Protein AF-A0A1I4E6Z7-F1 (afdb_monomer)

Organism: NCBI:txid324952

Radius of gyration: 32.28 Å; Cα contacts (8 Å, |Δi|>4): 96; chains: 1; bounding box: 61×80×79 Å

Sequence (116 aa):
MDGRADSGEWPPPRPEGPILKRSRGGSASGDDRSVSSSWSLWLWPLPPPEPFEFAVEWPLYDVPLTFTEVDGAAIAAAADRAQPYWRQTKSSVGVRPIRAQVTSPGGGTASERQGR

Mean predicted aligned error: 15.13 Å

Secondary structure (DSSP, 8-state):
---------SSPPPPSS-EEEEEEEEEEEE-SS-EEEEEEEEEESPPPSS-EEEEEEEGGGTEEEEEEEE-HHHHHHHHHT---SS------------------------------

Structure (mmCIF, N/CA/C/O backbone):
data_AF-A0A1I4E6Z7-F1
#
_entry.id   AF-A0A1I4E6Z7-F1
#
loop_
_atom_site.group_PDB
_atom_site.id
_atom_site.type_symbol
_atom_site.label_atom_id
_atom_site.label_alt_id
_atom_site.label_comp_id
_atom_site.label_asym_id
_atom_site.label_entity_id
_atom_site.label_seq_id
_atom_site.pdbx_PDB_ins_code
_atom_site.Cartn_x
_atom_site.Cartn_y
_atom_site.Cartn_z
_atom_site.occupancy
_atom_site.B_iso_or_equiv
_atom_site.auth_seq_id
_atom_site.auth_comp_id
_atom_site.auth_asym_id
_atom_site.auth_atom_id
_atom_site.pdbx_PDB_model_num
ATOM 1 N N . MET A 1 1 ? 4.653 25.725 -7.986 1.00 38.25 1 MET A N 1
ATOM 2 C CA . MET A 1 1 ? 5.359 25.325 -6.746 1.00 38.25 1 MET A CA 1
ATOM 3 C C . MET A 1 1 ? 4.593 26.013 -5.645 1.00 38.25 1 MET A C 1
ATOM 5 O O . MET A 1 1 ? 4.865 27.172 -5.356 1.00 38.25 1 MET A O 1
ATOM 9 N N . ASP A 1 2 ? 3.560 25.356 -5.131 1.00 42.50 2 ASP A N 1
ATOM 10 C CA . ASP A 1 2 ? 2.540 26.067 -4.367 1.00 42.50 2 ASP A CA 1
ATOM 11 C C . ASP A 1 2 ? 2.868 25.926 -2.886 1.00 42.50 2 ASP A C 1
ATOM 13 O O . ASP A 1 2 ? 2.686 24.876 -2.268 1.00 42.50 2 ASP A O 1
ATOM 17 N N . GLY A 1 3 ? 3.455 26.999 -2.355 1.00 44.75 3 GLY A N 1
ATOM 18 C CA . GLY A 1 3 ? 3.797 27.172 -0.952 1.00 44.75 3 GLY A CA 1
ATOM 19 C C . GLY A 1 3 ? 2.546 27.256 -0.090 1.00 44.75 3 GLY A C 1
ATOM 20 O O . GLY A 1 3 ? 2.095 28.345 0.262 1.00 44.75 3 GLY A O 1
ATOM 21 N N . ARG A 1 4 ? 1.988 26.102 0.281 1.00 56.09 4 ARG A N 1
ATOM 22 C CA . ARG A 1 4 ? 1.009 26.039 1.364 1.00 56.09 4 ARG A CA 1
ATOM 23 C C . ARG A 1 4 ? 1.771 26.297 2.662 1.00 56.09 4 ARG A C 1
ATOM 25 O O . ARG A 1 4 ? 2.560 25.460 3.091 1.00 56.09 4 ARG A O 1
ATOM 32 N N . ALA A 1 5 ? 1.582 27.490 3.219 1.00 49.62 5 ALA A N 1
ATOM 33 C CA . ALA A 1 5 ? 2.087 27.851 4.532 1.00 49.62 5 ALA A CA 1
ATOM 34 C C . ALA A 1 5 ? 1.694 26.754 5.530 1.00 49.62 5 ALA A C 1
ATOM 36 O O . ALA A 1 5 ? 0.510 26.426 5.658 1.00 49.62 5 ALA A O 1
ATOM 37 N N . ASP A 1 6 ? 2.693 26.175 6.198 1.00 56.69 6 ASP A N 1
ATOM 38 C CA . ASP A 1 6 ? 2.478 25.400 7.413 1.00 56.69 6 ASP A CA 1
ATOM 39 C C . ASP A 1 6 ? 1.670 26.294 8.355 1.00 56.69 6 ASP A C 1
ATOM 41 O O . ASP A 1 6 ? 2.138 27.341 8.798 1.00 56.69 6 ASP A O 1
ATOM 45 N N . SER A 1 7 ? 0.403 25.942 8.560 1.00 59.22 7 SER A N 1
ATOM 46 C CA . SER A 1 7 ? -0.543 26.770 9.304 1.00 59.22 7 SER A CA 1
ATOM 47 C C . SER A 1 7 ? -0.212 26.789 10.803 1.00 59.22 7 SER A C 1
ATOM 49 O O . SER A 1 7 ? -0.925 27.431 11.569 1.00 59.22 7 SER A O 1
ATOM 51 N N . GLY A 1 8 ? 0.822 26.052 11.242 1.00 64.19 8 GLY A N 1
ATOM 52 C CA . GLY A 1 8 ? 1.147 25.819 12.650 1.00 64.19 8 GLY A CA 1
ATOM 53 C C . GLY A 1 8 ? 0.077 25.004 13.384 1.00 64.19 8 GLY A C 1
ATOM 54 O O . GLY A 1 8 ? 0.224 24.703 14.568 1.00 64.19 8 GLY A O 1
ATOM 55 N N . GLU A 1 9 ? -1.007 24.648 12.693 1.00 65.44 9 GLU A N 1
ATOM 56 C CA . GLU A 1 9 ? -2.131 23.912 13.235 1.00 65.44 9 GLU A CA 1
ATOM 57 C C . GLU A 1 9 ? -1.793 22.426 13.245 1.00 65.44 9 GLU A C 1
ATOM 59 O O . GLU A 1 9 ? -1.601 21.783 12.210 1.00 65.44 9 GLU A O 1
ATOM 64 N N . TRP A 1 10 ? -1.669 21.898 14.460 1.00 63.50 10 TRP A N 1
ATOM 65 C CA . TRP A 1 10 ? -1.436 20.490 14.710 1.00 63.50 10 TRP A CA 1
ATOM 66 C C . TRP A 1 10 ? -2.732 19.844 15.220 1.00 63.50 10 TRP A C 1
ATOM 68 O O . TRP A 1 10 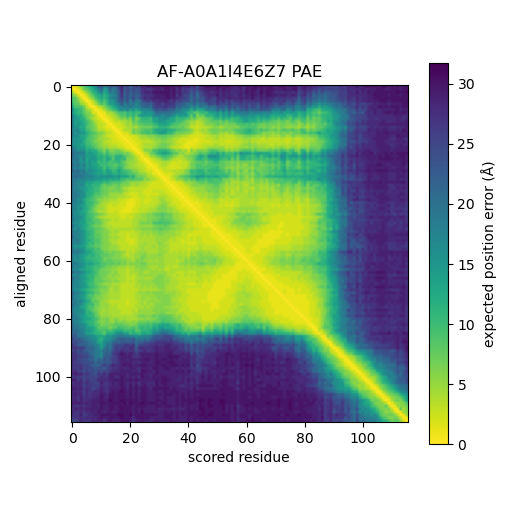? -3.260 20.279 16.247 1.00 63.50 10 TRP A O 1
ATOM 78 N N . PRO A 1 11 ? -3.237 18.779 14.572 1.00 71.81 11 PRO A N 1
ATOM 79 C CA . PRO A 1 11 ? -2.630 18.058 13.452 1.00 71.81 11 PRO A CA 1
ATOM 80 C C . PRO A 1 11 ? -2.802 18.776 12.100 1.00 71.81 11 PRO A C 1
ATOM 82 O O . PRO A 1 11 ? -3.775 19.510 11.926 1.00 71.81 11 PRO A O 1
ATOM 85 N N . PRO A 1 12 ? -1.912 18.512 11.123 1.00 72.56 12 PRO A N 1
ATOM 86 C CA . PRO A 1 12 ? -2.033 19.071 9.783 1.00 72.56 12 PRO A CA 1
ATOM 87 C C . PRO A 1 12 ? -3.379 18.690 9.147 1.00 72.56 12 PRO A C 1
ATOM 89 O O . PRO A 1 12 ? -3.913 17.606 9.429 1.00 72.56 12 PRO A O 1
ATOM 92 N N . PRO A 1 13 ? -3.923 19.538 8.255 1.00 79.25 13 PRO A N 1
ATOM 93 C CA . PRO A 1 13 ? -5.150 19.223 7.542 1.00 79.25 13 PRO A CA 1
ATOM 94 C C . PRO A 1 13 ? -4.980 17.928 6.745 1.00 79.25 13 PRO A C 1
ATOM 96 O O . PRO A 1 13 ? -3.931 17.663 6.150 1.00 79.25 13 PRO A O 1
ATOM 99 N N . ARG A 1 14 ? -6.032 17.105 6.741 1.00 83.94 14 ARG A N 1
ATOM 100 C CA . ARG A 1 14 ? -6.029 15.849 5.990 1.00 83.94 14 ARG A CA 1
ATOM 101 C C . ARG A 1 14 ? -5.966 16.154 4.492 1.00 83.94 14 ARG A C 1
ATOM 103 O O . ARG A 1 14 ? -6.641 17.089 4.061 1.00 83.94 14 ARG A O 1
ATOM 110 N N . PRO A 1 15 ? -5.197 15.392 3.698 1.00 86.12 15 PRO A N 1
ATOM 111 C CA . PRO A 1 15 ? -5.144 15.629 2.267 1.00 86.12 15 PRO A CA 1
ATOM 112 C C . PRO A 1 15 ? -6.502 15.440 1.589 1.00 86.12 15 PRO A C 1
ATOM 114 O O . PRO A 1 15 ? -7.318 14.614 2.008 1.00 86.12 15 PRO A O 1
ATOM 117 N N . GLU A 1 16 ? -6.708 16.192 0.513 1.00 85.38 16 GLU A N 1
ATOM 118 C CA . GLU A 1 16 ? -7.883 16.083 -0.344 1.00 85.38 16 GLU A CA 1
ATOM 119 C C . GLU A 1 16 ? -7.674 14.948 -1.358 1.00 85.38 16 GLU A C 1
ATOM 121 O O . GLU A 1 16 ? -6.745 14.986 -2.164 1.00 85.38 16 GLU A O 1
ATOM 126 N N . GLY A 1 17 ? -8.542 13.936 -1.303 1.00 86.31 17 GLY A N 1
ATOM 127 C CA . GLY A 1 17 ? -8.561 12.808 -2.237 1.00 86.31 17 GLY A CA 1
ATOM 128 C C . GLY A 1 17 ? -7.560 11.677 -1.943 1.00 86.31 17 GLY A C 1
ATOM 129 O O . GLY A 1 17 ? -6.813 11.736 -0.961 1.00 86.31 17 GLY A O 1
ATOM 130 N N . PRO A 1 18 ? -7.575 10.615 -2.775 1.00 89.31 18 PRO A N 1
ATOM 131 C CA . PRO A 1 18 ? -6.645 9.500 -2.669 1.00 89.31 18 PRO A CA 1
ATOM 132 C C . PRO A 1 18 ? -5.212 9.915 -3.011 1.00 89.31 18 PRO A C 1
ATOM 134 O O . PRO A 1 18 ? -4.944 10.445 -4.086 1.00 89.31 18 PRO A O 1
ATOM 137 N N . ILE A 1 19 ? -4.277 9.658 -2.104 1.00 91.94 19 ILE A N 1
ATOM 138 C CA . ILE A 1 19 ? -2.862 9.972 -2.243 1.00 91.94 19 ILE A CA 1
ATOM 139 C C . ILE A 1 19 ? -2.046 8.767 -1.799 1.00 91.94 19 ILE A C 1
ATOM 141 O O . ILE A 1 19 ? -2.163 8.309 -0.665 1.00 91.94 19 ILE A O 1
ATOM 145 N N . LEU A 1 20 ? -1.138 8.334 -2.669 1.00 90.06 20 LEU A N 1
ATOM 146 C CA . LEU A 1 20 ? -0.052 7.426 -2.333 1.00 90.06 20 LEU A CA 1
ATOM 147 C C . LEU A 1 20 ? 1.266 8.205 -2.370 1.00 90.06 20 LEU A C 1
ATOM 149 O O . LEU A 1 20 ? 1.644 8.768 -3.397 1.00 90.06 20 LEU A O 1
ATOM 153 N N . LYS A 1 21 ? 1.976 8.253 -1.244 1.00 90.00 21 LYS A N 1
ATOM 154 C CA . LYS A 1 21 ? 3.297 8.883 -1.133 1.00 90.00 21 LYS A CA 1
ATOM 155 C C . LYS A 1 21 ? 4.312 7.872 -0.645 1.00 90.00 21 LYS A C 1
ATOM 157 O O . LYS A 1 21 ? 4.044 7.101 0.268 1.00 90.00 21 LYS A O 1
ATOM 162 N N . ARG A 1 22 ? 5.524 7.932 -1.186 1.00 87.44 22 ARG A N 1
ATOM 163 C CA . ARG A 1 22 ? 6.667 7.254 -0.575 1.00 87.44 22 ARG A CA 1
ATOM 164 C C . ARG A 1 22 ? 7.039 8.008 0.702 1.00 87.44 22 ARG A C 1
ATOM 166 O O . ARG A 1 22 ? 7.320 9.206 0.647 1.00 87.44 22 ARG A O 1
ATOM 173 N N . SER A 1 23 ? 6.974 7.340 1.849 1.00 81.19 23 SER A N 1
ATOM 174 C CA . SER A 1 23 ? 7.389 7.935 3.115 1.00 81.19 23 SER A CA 1
ATOM 175 C C . SER A 1 23 ? 8.913 7.910 3.230 1.00 81.19 23 SER A C 1
ATOM 177 O O . SER A 1 23 ? 9.616 7.212 2.495 1.00 81.19 23 SER A O 1
ATOM 179 N N . ARG A 1 24 ? 9.454 8.745 4.121 1.00 74.06 24 ARG A N 1
ATOM 180 C CA . ARG A 1 24 ? 10.897 8.808 4.346 1.00 74.06 24 ARG A CA 1
ATOM 181 C C . ARG A 1 24 ? 11.327 7.537 5.080 1.00 74.06 24 ARG A C 1
ATOM 183 O O . ARG A 1 24 ? 11.143 7.422 6.286 1.00 74.06 24 ARG A O 1
ATOM 190 N N . GLY A 1 25 ? 11.874 6.593 4.329 1.00 68.50 25 GLY A N 1
ATOM 191 C CA . GLY A 1 25 ? 12.290 5.292 4.832 1.00 68.50 25 GLY A CA 1
ATOM 192 C C . GLY A 1 25 ? 12.324 4.267 3.706 1.00 68.50 25 GLY A C 1
ATOM 193 O O . GLY A 1 25 ? 11.471 4.262 2.819 1.00 68.50 25 GLY A O 1
ATOM 194 N N . GLY A 1 26 ? 13.349 3.432 3.726 1.00 74.94 26 GLY A N 1
ATOM 195 C CA . GLY A 1 26 ? 13.601 2.426 2.711 1.00 74.94 26 GLY A CA 1
ATOM 196 C C . GLY A 1 26 ? 15.065 2.026 2.720 1.00 74.94 26 GLY A C 1
ATOM 197 O O . GLY A 1 26 ? 15.911 2.739 3.262 1.00 74.94 26 GLY A O 1
ATOM 198 N N . SER A 1 27 ? 15.355 0.879 2.131 1.00 80.12 27 SER A N 1
ATOM 199 C CA . SER A 1 27 ? 16.720 0.415 1.915 1.00 80.12 27 SER A CA 1
ATOM 200 C C . SER A 1 27 ? 16.831 -0.069 0.486 1.00 80.12 27 SER A C 1
ATOM 202 O O . SER A 1 27 ? 15.876 -0.634 -0.045 1.00 80.12 27 SER A O 1
ATOM 204 N N . ALA A 1 28 ? 17.981 0.164 -0.125 1.00 83.06 28 ALA A N 1
ATOM 205 C CA . ALA A 1 28 ? 18.345 -0.442 -1.386 1.00 83.06 28 ALA A CA 1
ATOM 206 C C . ALA A 1 28 ? 19.694 -1.129 -1.194 1.00 83.06 28 ALA A C 1
ATOM 208 O O . ALA A 1 28 ? 20.609 -0.564 -0.593 1.00 83.06 28 ALA A O 1
ATOM 209 N N . SER A 1 29 ? 19.803 -2.350 -1.687 1.00 86.44 29 SER A N 1
ATOM 210 C CA . SER A 1 29 ? 21.047 -3.105 -1.731 1.00 86.44 29 SER A CA 1
ATOM 211 C C . SER A 1 29 ? 21.136 -3.771 -3.091 1.00 86.44 29 SER A C 1
ATOM 213 O O . SER A 1 29 ? 20.112 -4.136 -3.666 1.00 86.44 29 SER A O 1
ATOM 215 N N . GLY A 1 30 ? 22.342 -3.904 -3.619 1.00 86.56 30 GLY A N 1
ATOM 216 C CA . GLY A 1 30 ? 22.549 -4.614 -4.864 1.00 86.56 30 GLY A CA 1
ATOM 217 C C . GLY A 1 30 ? 23.975 -5.105 -5.007 1.00 86.56 30 GLY A C 1
ATOM 218 O O . GLY A 1 30 ? 24.890 -4.595 -4.356 1.00 86.56 30 GLY A O 1
ATOM 219 N N . ASP A 1 31 ? 24.120 -6.101 -5.863 1.00 88.00 31 ASP A N 1
ATOM 220 C CA . ASP A 1 31 ? 25.377 -6.606 -6.391 1.00 88.00 31 ASP A CA 1
ATOM 221 C C . ASP A 1 31 ? 25.337 -6.571 -7.928 1.00 88.00 31 ASP A C 1
ATOM 223 O O . ASP A 1 31 ? 24.384 -6.073 -8.530 1.00 88.00 31 ASP A O 1
ATOM 227 N N . ASP A 1 32 ? 26.370 -7.110 -8.576 1.00 86.50 32 ASP A N 1
ATOM 228 C CA . ASP A 1 32 ? 26.485 -7.121 -10.040 1.00 86.50 32 ASP A CA 1
ATOM 229 C C . ASP A 1 32 ? 25.344 -7.876 -10.752 1.00 86.50 32 ASP A C 1
ATOM 231 O O . ASP A 1 32 ? 25.222 -7.789 -11.975 1.00 86.50 32 ASP A O 1
ATOM 235 N N . ARG A 1 33 ? 24.527 -8.656 -10.031 1.00 86.31 33 ARG A N 1
ATOM 236 C CA . ARG A 1 33 ? 23.474 -9.510 -10.606 1.00 86.31 33 ARG A CA 1
ATOM 237 C C . ARG A 1 33 ? 22.077 -9.218 -10.072 1.00 86.31 33 ARG A C 1
ATOM 239 O O . ARG A 1 33 ? 21.110 -9.680 -10.674 1.00 86.31 33 ARG A O 1
ATOM 246 N N . SER A 1 34 ? 21.948 -8.525 -8.947 1.00 8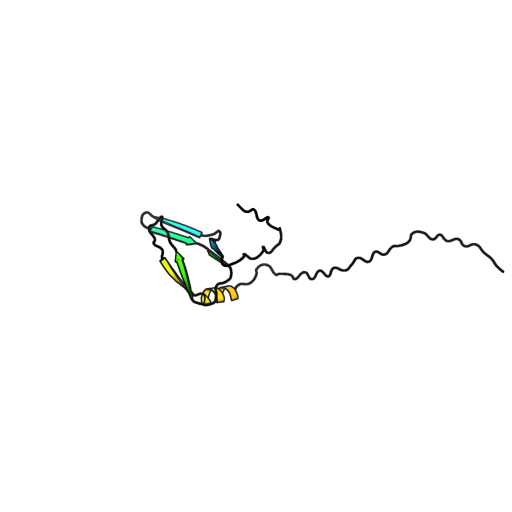5.88 34 SER A N 1
ATOM 247 C CA . SER A 1 34 ? 20.671 -8.353 -8.262 1.00 85.88 34 SER A CA 1
ATOM 248 C C . SER A 1 34 ? 20.565 -7.005 -7.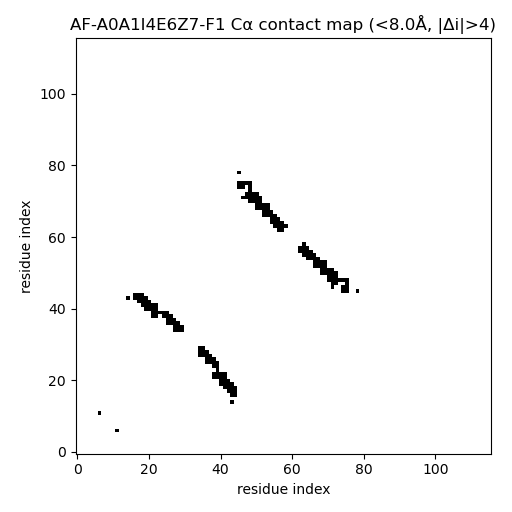565 1.00 85.88 34 SER A C 1
ATOM 250 O O . SER A 1 34 ? 21.533 -6.479 -7.024 1.00 85.88 34 SER A O 1
ATOM 252 N N . VAL A 1 35 ? 19.353 -6.451 -7.556 1.00 85.62 35 VAL A N 1
ATOM 253 C CA . VAL A 1 35 ? 19.008 -5.238 -6.811 1.00 85.62 35 VAL A CA 1
ATOM 254 C C . VAL A 1 35 ? 17.737 -5.512 -6.019 1.00 85.62 35 VAL A C 1
ATOM 256 O O . VAL A 1 35 ? 16.731 -5.953 -6.568 1.00 85.62 35 VAL A O 1
ATOM 259 N N . SER A 1 36 ? 17.781 -5.238 -4.720 1.00 86.75 36 SER A N 1
ATOM 260 C CA . SER A 1 36 ? 16.649 -5.318 -3.804 1.00 86.75 36 SER A CA 1
ATOM 261 C C . SER A 1 36 ? 16.362 -3.937 -3.238 1.00 86.75 36 SER A C 1
ATOM 263 O O . SER A 1 36 ? 17.272 -3.215 -2.826 1.00 86.75 36 SER A O 1
ATOM 265 N N . SER A 1 37 ? 15.093 -3.541 -3.235 1.00 86.25 37 SER A N 1
ATOM 266 C CA . SER A 1 37 ? 14.649 -2.270 -2.673 1.00 86.25 37 SER A CA 1
ATOM 267 C C . SER A 1 37 ? 13.398 -2.461 -1.834 1.00 86.25 37 SER A C 1
ATOM 269 O O . SER A 1 37 ? 12.448 -3.119 -2.242 1.00 86.25 37 SER A O 1
ATOM 271 N N . SER A 1 38 ? 13.406 -1.854 -0.654 1.00 88.88 38 SER A N 1
ATOM 272 C CA . SER A 1 38 ? 12.261 -1.759 0.241 1.00 88.88 38 SER A CA 1
ATOM 273 C C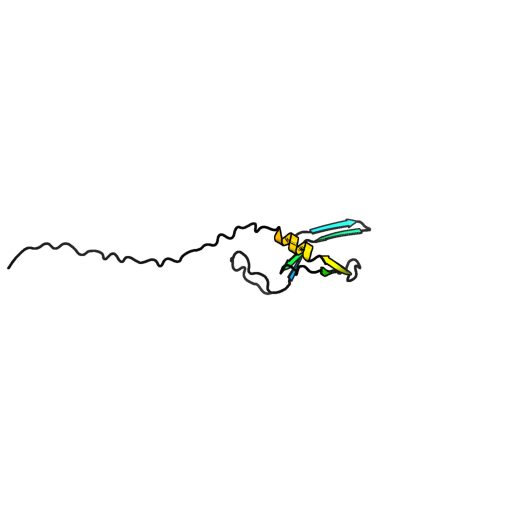 . SER A 1 38 ? 11.826 -0.302 0.328 1.00 88.88 38 SER A C 1
ATOM 275 O O . SER A 1 38 ? 12.656 0.586 0.547 1.00 88.88 38 SER A O 1
ATOM 277 N N . TRP A 1 39 ? 10.529 -0.056 0.156 1.00 87.81 39 TRP A N 1
ATOM 278 C CA . TRP A 1 39 ? 9.930 1.269 0.266 1.00 87.81 39 TRP A CA 1
ATOM 279 C C . TRP A 1 39 ? 8.829 1.257 1.309 1.00 87.81 39 TRP A C 1
ATOM 281 O O . TRP A 1 39 ? 7.936 0.413 1.278 1.00 87.81 39 TRP A O 1
ATOM 291 N N . SER A 1 40 ? 8.850 2.257 2.181 1.00 90.94 40 SER A N 1
ATOM 292 C CA . SER A 1 40 ? 7.701 2.556 3.021 1.00 90.94 40 SER A CA 1
ATOM 293 C C . SER A 1 40 ? 6.757 3.471 2.247 1.00 90.94 40 SER A C 1
ATOM 295 O O . SER A 1 40 ? 7.156 4.521 1.736 1.00 90.94 40 SER A O 1
ATOM 297 N N . LEU A 1 41 ? 5.496 3.067 2.133 1.00 89.25 41 LEU A N 1
ATOM 298 C CA . LEU A 1 41 ? 4.461 3.821 1.434 1.00 89.25 41 LEU A CA 1
ATOM 299 C C . LEU A 1 41 ? 3.415 4.309 2.437 1.00 89.25 41 LEU A C 1
ATOM 301 O O . LEU A 1 41 ? 3.096 3.628 3.408 1.00 89.25 41 LEU A O 1
ATOM 305 N N . TRP A 1 42 ? 2.897 5.508 2.204 1.00 89.06 42 TRP A N 1
ATOM 306 C CA . TRP A 1 42 ? 1.803 6.103 2.953 1.00 89.06 42 TRP A CA 1
ATOM 307 C C . TRP A 1 42 ? 0.624 6.333 2.017 1.00 89.06 42 TRP A C 1
ATOM 309 O O . TRP A 1 42 ? 0.759 7.031 1.011 1.00 89.06 42 TRP A O 1
ATOM 319 N N . LEU A 1 43 ? -0.512 5.737 2.363 1.00 90.06 43 LEU A N 1
ATOM 320 C CA . LEU A 1 43 ? -1.754 5.791 1.606 1.00 90.06 43 LEU A CA 1
ATOM 321 C C . LEU A 1 43 ? -2.807 6.569 2.407 1.00 90.06 43 LEU A C 1
ATOM 323 O O . LEU A 1 43 ? -2.96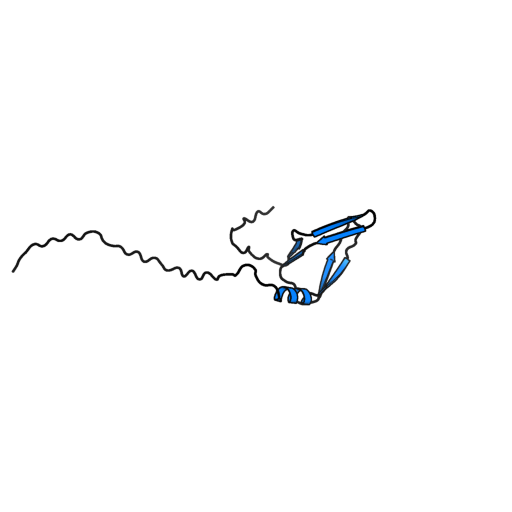5 6.355 3.611 1.00 90.06 43 LEU A O 1
ATOM 327 N N . TRP A 1 44 ? -3.504 7.481 1.738 1.00 89.62 44 TRP A N 1
ATOM 328 C CA . TRP A 1 44 ? -4.610 8.262 2.283 1.00 89.62 44 TRP A CA 1
ATOM 329 C C . TRP A 1 44 ? -5.747 8.334 1.257 1.00 89.62 44 TRP A C 1
ATOM 331 O O . TRP A 1 44 ? -5.433 8.561 0.099 1.00 89.62 44 TRP A O 1
ATOM 341 N N . PRO A 1 45 ? -7.035 8.210 1.625 1.00 91.31 45 PRO A N 1
ATOM 342 C CA . PRO A 1 45 ? -7.511 7.666 2.894 1.00 91.31 45 PRO A CA 1
ATOM 343 C C . PRO A 1 45 ? -7.118 6.185 3.037 1.00 91.31 45 PRO A C 1
ATOM 345 O O . PRO A 1 45 ? -6.469 5.614 2.163 1.00 91.31 45 PRO A O 1
ATOM 348 N N . LEU A 1 46 ? -7.494 5.563 4.156 1.00 91.25 46 LEU A N 1
ATOM 349 C CA . LEU A 1 46 ? -7.400 4.111 4.291 1.00 91.25 46 LEU A CA 1
ATOM 350 C C . LEU A 1 46 ? -8.203 3.452 3.151 1.00 91.25 46 LEU A C 1
ATOM 352 O O . LEU A 1 46 ? -9.323 3.908 2.890 1.00 91.25 46 LEU A O 1
ATOM 356 N N . PRO A 1 47 ? -7.652 2.441 2.456 1.00 89.50 47 PRO A N 1
ATOM 357 C CA . PRO A 1 47 ? -8.373 1.789 1.378 1.00 89.50 47 PRO A CA 1
ATOM 358 C C . PRO A 1 47 ? -9.616 1.071 1.928 1.00 89.50 47 PRO A C 1
ATOM 360 O O . PRO A 1 47 ? -9.620 0.661 3.096 1.00 89.50 47 PRO A O 1
ATOM 363 N N . PRO A 1 48 ? -10.662 0.913 1.102 1.00 90.75 48 PRO A N 1
ATOM 364 C CA . PRO A 1 48 ? -11.776 0.022 1.404 1.00 90.75 48 PRO A CA 1
ATOM 365 C C . PRO A 1 48 ? -11.283 -1.408 1.734 1.00 90.75 48 PRO A C 1
ATOM 367 O O . PRO A 1 48 ? -10.226 -1.806 1.232 1.00 90.75 48 PRO A O 1
ATOM 370 N N . PRO A 1 49 ? -11.983 -2.178 2.592 1.00 95.00 49 PRO A N 1
ATOM 371 C CA . PRO A 1 49 ? -11.598 -3.536 2.988 1.00 95.00 49 PRO A CA 1
ATOM 372 C C . PRO A 1 49 ? -11.853 -4.585 1.884 1.00 95.00 49 PRO A C 1
ATOM 374 O O . PRO A 1 49 ? -12.315 -5.693 2.154 1.00 95.00 49 PRO A O 1
ATOM 377 N N . GLU A 1 50 ? -11.543 -4.245 0.639 1.00 95.94 50 GLU A N 1
ATOM 378 C CA . GLU A 1 50 ? -11.660 -5.088 -0.543 1.00 95.94 50 GLU A CA 1
ATOM 379 C C . GLU A 1 50 ? -10.282 -5.227 -1.210 1.00 95.94 50 GLU A C 1
ATOM 381 O O . GLU A 1 50 ? -9.454 -4.313 -1.116 1.00 95.94 50 GLU A O 1
ATOM 386 N N . PRO A 1 51 ? -10.001 -6.352 -1.893 1.00 96.12 51 PRO A N 1
ATOM 387 C CA . PRO A 1 51 ? -8.788 -6.482 -2.688 1.00 96.12 51 PRO A CA 1
ATOM 388 C C . PRO A 1 51 ? -8.684 -5.381 -3.747 1.00 96.12 51 PRO A C 1
ATOM 390 O O . PRO A 1 51 ? -9.676 -5.023 -4.388 1.00 96.12 51 PRO A O 1
ATOM 393 N N . PHE A 1 52 ? -7.479 -4.853 -3.949 1.00 93.12 52 PHE A N 1
ATOM 394 C CA . PHE A 1 52 ? -7.199 -3.875 -4.999 1.00 93.12 52 PHE A CA 1
ATOM 395 C C . PHE A 1 52 ? -5.834 -4.122 -5.635 1.00 93.12 52 PHE A C 1
ATOM 397 O O . PHE A 1 52 ? -4.961 -4.757 -5.048 1.00 93.12 52 PHE A O 1
ATOM 404 N N . GLU A 1 53 ? -5.631 -3.602 -6.840 1.00 95.12 53 GLU A N 1
ATOM 405 C CA . GLU A 1 53 ? -4.374 -3.778 -7.562 1.00 95.12 53 GLU A CA 1
ATOM 406 C C . GLU A 1 53 ? -3.355 -2.693 -7.206 1.00 95.12 53 GLU A C 1
ATOM 408 O O . GLU A 1 53 ? -3.637 -1.492 -7.230 1.00 95.12 53 GLU A O 1
ATOM 413 N N . PHE A 1 54 ? -2.130 -3.125 -6.9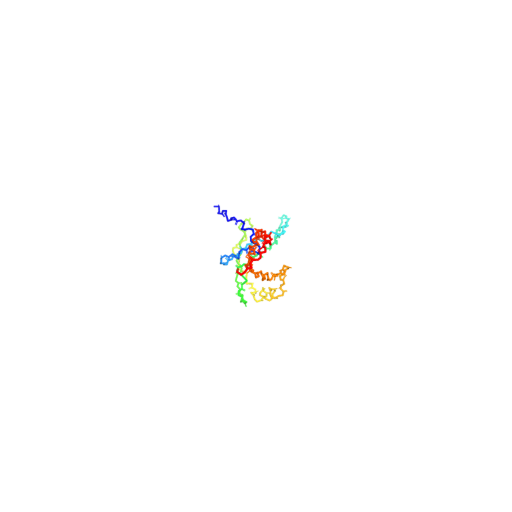27 1.00 92.81 54 PHE A N 1
ATOM 414 C CA . PHE A 1 54 ? -0.960 -2.275 -6.814 1.00 92.81 54 PHE A CA 1
ATOM 415 C C . PHE A 1 54 ? -0.116 -2.396 -8.080 1.00 92.81 54 PHE A C 1
ATOM 417 O O . PHE A 1 54 ? 0.487 -3.437 -8.341 1.00 92.81 54 PHE A O 1
ATOM 424 N N . ALA A 1 55 ? -0.080 -1.318 -8.860 1.00 94.50 55 ALA A N 1
ATOM 425 C CA . ALA A 1 55 ? 0.705 -1.235 -10.080 1.00 94.50 55 ALA A CA 1
ATOM 426 C C . ALA A 1 55 ? 2.091 -0.642 -9.793 1.00 94.50 55 ALA A C 1
ATOM 428 O O . ALA A 1 55 ? 2.205 0.426 -9.183 1.00 94.50 55 ALA A O 1
ATOM 429 N N . VAL A 1 56 ? 3.145 -1.314 -10.249 1.00 92.75 56 VAL A N 1
ATOM 430 C CA . VAL A 1 56 ? 4.528 -0.844 -10.131 1.00 92.75 56 VAL A CA 1
ATOM 431 C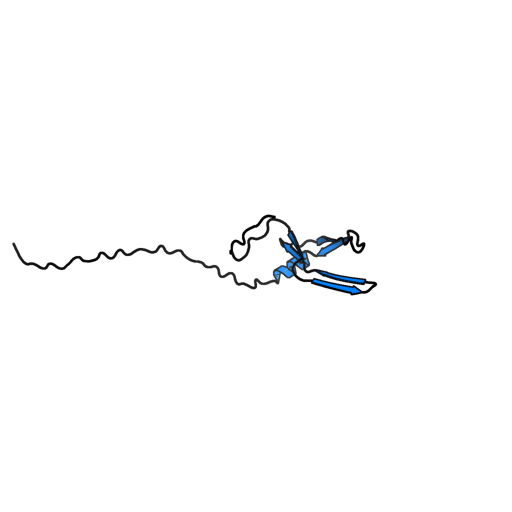 C . VAL A 1 56 ? 5.264 -1.026 -11.450 1.00 92.75 56 VAL A C 1
ATOM 433 O O . VAL A 1 56 ? 5.151 -2.058 -12.100 1.00 92.75 56 VAL A O 1
ATOM 436 N N . GLU A 1 57 ? 6.044 -0.022 -11.832 1.00 94.19 57 GLU A N 1
ATOM 437 C CA . GLU A 1 57 ? 6.985 -0.092 -12.946 1.00 94.19 57 GLU A CA 1
ATOM 438 C C . GLU A 1 57 ? 8.364 0.369 -12.477 1.00 94.19 57 GLU A C 1
ATOM 440 O O . GLU A 1 57 ? 8.483 1.237 -11.601 1.00 94.19 57 GLU A O 1
ATOM 445 N N . TRP A 1 58 ? 9.419 -0.200 -13.062 1.00 90.31 58 TRP A N 1
ATOM 446 C CA . TRP A 1 58 ? 10.781 0.277 -12.834 1.00 90.31 58 TRP A CA 1
ATOM 447 C C . TRP A 1 58 ? 11.589 0.274 -14.138 1.00 90.31 58 TRP A C 1
ATOM 449 O O . TRP A 1 58 ? 12.443 -0.591 -14.342 1.00 90.31 58 TRP A O 1
ATOM 459 N N . PRO A 1 59 ? 11.372 1.278 -15.012 1.00 90.50 59 PRO A N 1
ATOM 460 C CA . PRO A 1 59 ? 11.969 1.300 -16.349 1.00 90.50 59 PRO A CA 1
ATOM 461 C C . PRO A 1 59 ? 13.503 1.273 -16.355 1.00 90.50 59 PRO A C 1
ATOM 463 O O . PRO A 1 59 ? 14.108 0.712 -17.257 1.00 90.50 59 PRO A O 1
ATOM 466 N N . LEU A 1 60 ? 14.148 1.845 -15.329 1.00 88.62 60 LEU A N 1
ATOM 467 C CA . LEU A 1 60 ? 15.612 1.861 -15.213 1.00 88.62 60 LEU A CA 1
ATOM 468 C C . LEU A 1 60 ? 16.224 0.455 -15.070 1.00 88.62 60 LEU A C 1
ATOM 470 O O . LEU A 1 60 ? 17.371 0.261 -15.455 1.00 88.62 60 LEU A O 1
ATOM 474 N N . TYR A 1 61 ? 15.470 -0.503 -14.526 1.00 86.00 61 TYR A N 1
ATOM 475 C CA . TYR A 1 61 ? 15.901 -1.894 -14.342 1.00 86.00 61 TYR A CA 1
ATOM 476 C C . TYR A 1 61 ? 15.090 -2.868 -15.201 1.00 86.00 61 TYR A C 1
ATOM 478 O O . TYR A 1 61 ? 15.030 -4.052 -14.884 1.00 86.00 61 TYR A O 1
ATOM 486 N N . ASP A 1 62 ? 14.453 -2.365 -16.262 1.00 90.12 62 ASP A N 1
ATOM 487 C CA . ASP A 1 62 ? 13.650 -3.162 -17.195 1.00 90.12 62 ASP A CA 1
ATOM 488 C C . ASP A 1 62 ? 12.530 -3.973 -16.513 1.00 90.12 62 ASP A C 1
ATOM 490 O O . ASP A 1 62 ? 12.150 -5.057 -16.950 1.00 90.12 62 ASP A O 1
ATOM 494 N N . VAL A 1 63 ? 11.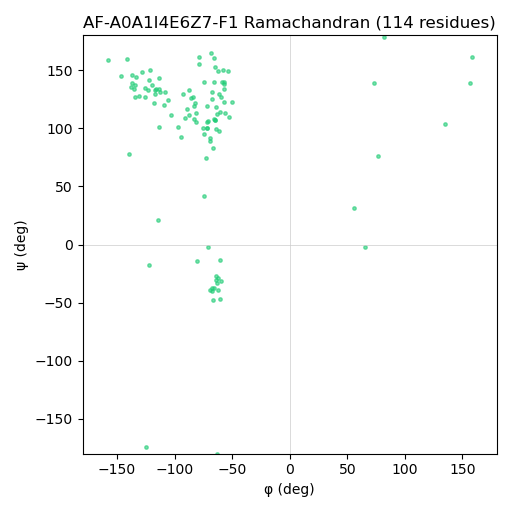987 -3.448 -15.407 1.00 90.06 63 VAL A N 1
ATOM 495 C CA . VAL A 1 63 ? 10.804 -4.033 -14.768 1.00 90.06 63 VAL A CA 1
ATOM 496 C C . VAL A 1 63 ? 9.570 -3.425 -15.432 1.00 90.06 63 VAL A C 1
ATOM 498 O O . VAL A 1 63 ? 9.321 -2.223 -15.244 1.00 90.06 63 VAL A O 1
ATOM 501 N N . PRO A 1 64 ? 8.790 -4.214 -16.194 1.00 94.62 64 PRO A N 1
ATOM 502 C CA . PRO A 1 64 ? 7.590 -3.715 -16.848 1.00 94.62 64 PRO A CA 1
ATOM 503 C C . PRO A 1 64 ? 6.515 -3.369 -15.815 1.00 94.62 64 PRO A C 1
ATOM 505 O O . PRO A 1 64 ? 6.571 -3.806 -14.661 1.00 94.62 64 PRO A O 1
ATOM 508 N N . LEU A 1 65 ? 5.502 -2.615 -16.249 1.00 96.94 65 LEU A N 1
ATOM 509 C CA . LEU A 1 65 ? 4.324 -2.350 -15.432 1.00 96.94 65 LEU A CA 1
ATOM 510 C C . LEU A 1 65 ? 3.690 -3.676 -14.999 1.00 96.94 65 LEU A C 1
ATOM 512 O O . LEU A 1 65 ? 3.180 -4.440 -15.819 1.00 96.94 65 LEU A O 1
ATOM 516 N N . THR A 1 66 ? 3.751 -3.937 -13.702 1.00 95.12 66 THR A N 1
ATOM 517 C CA . THR A 1 66 ? 3.290 -5.171 -13.074 1.00 95.12 66 THR A CA 1
ATOM 518 C C . THR A 1 66 ? 2.196 -4.829 -12.077 1.00 95.12 66 THR A C 1
ATOM 520 O O . THR A 1 66 ? 2.329 -3.865 -11.323 1.00 95.12 66 THR A O 1
ATOM 523 N N . PHE A 1 67 ? 1.130 -5.624 -12.064 1.00 96.75 67 PHE A N 1
ATOM 524 C CA . PHE A 1 67 ? 0.006 -5.480 -11.145 1.00 96.75 67 PHE A CA 1
ATOM 525 C C . PHE A 1 67 ? 0.048 -6.610 -10.121 1.00 96.75 67 PHE A C 1
ATOM 527 O O . PHE A 1 67 ? 0.186 -7.778 -10.484 1.00 96.75 67 PHE A O 1
ATOM 534 N N . THR A 1 68 ? -0.078 -6.254 -8.848 1.00 94.69 68 THR A N 1
ATOM 535 C CA . THR A 1 68 ? -0.130 -7.204 -7.735 1.00 94.69 68 THR A CA 1
ATOM 536 C C . THR A 1 68 ? -1.385 -6.944 -6.924 1.00 94.69 68 THR A C 1
ATOM 538 O O . THR A 1 68 ? -1.604 -5.819 -6.481 1.00 94.69 68 THR A O 1
ATOM 541 N N . GLU A 1 69 ? -2.197 -7.974 -6.700 1.00 96.56 69 GLU A N 1
ATOM 542 C CA . GLU A 1 69 ? -3.352 -7.872 -5.810 1.00 96.56 69 GLU A CA 1
ATOM 543 C C . GLU A 1 69 ? -2.891 -7.677 -4.357 1.00 96.56 69 GLU A C 1
ATOM 545 O O . GLU A 1 69 ? -2.016 -8.386 -3.854 1.00 96.56 69 GLU A O 1
ATOM 550 N N . VAL A 1 70 ? -3.480 -6.692 -3.687 1.00 94.44 70 VAL A N 1
ATOM 551 C CA . VAL A 1 70 ? -3.245 -6.363 -2.285 1.00 94.44 70 VAL A CA 1
ATOM 552 C C . VAL A 1 70 ? -4.538 -6.571 -1.512 1.00 94.44 70 VAL A C 1
ATOM 554 O O . VAL A 1 70 ? -5.585 -6.044 -1.877 1.00 94.44 70 VAL A O 1
ATOM 557 N N . ASP A 1 71 ? -4.446 -7.303 -0.404 1.00 95.44 71 ASP A N 1
ATOM 558 C CA . ASP A 1 71 ? -5.561 -7.520 0.514 1.00 95.44 71 ASP A CA 1
ATOM 559 C C . ASP A 1 71 ? -5.872 -6.235 1.309 1.00 95.44 71 ASP A C 1
ATOM 561 O O . ASP A 1 71 ? -5.200 -5.896 2.293 1.00 95.44 71 ASP A O 1
ATOM 565 N N . GLY A 1 72 ? -6.907 -5.507 0.880 1.00 94.19 72 GLY A N 1
ATOM 566 C CA . GLY A 1 72 ? -7.388 -4.309 1.567 1.00 94.19 72 GLY A CA 1
ATOM 567 C C . GLY A 1 72 ? -7.938 -4.592 2.966 1.00 94.19 72 GLY A C 1
ATOM 568 O O . GLY A 1 72 ? -7.772 -3.763 3.867 1.00 94.19 72 GLY A O 1
ATOM 569 N N . ALA A 1 73 ? -8.509 -5.777 3.205 1.00 95.94 73 ALA A N 1
ATOM 570 C CA . ALA A 1 73 ? -9.012 -6.156 4.523 1.00 95.94 73 ALA A CA 1
ATOM 571 C C . ALA A 1 73 ? -7.862 -6.328 5.527 1.00 95.94 73 ALA A C 1
ATOM 573 O O . ALA A 1 73 ? -7.978 -5.891 6.676 1.00 95.94 73 ALA A O 1
ATOM 574 N N . ALA A 1 74 ? -6.720 -6.876 5.098 1.00 95.25 74 ALA A N 1
ATOM 575 C CA . ALA A 1 74 ? -5.521 -6.958 5.933 1.00 95.25 74 ALA A CA 1
ATOM 576 C C . ALA A 1 74 ? -4.992 -5.569 6.338 1.00 95.25 74 ALA A C 1
ATOM 578 O O . ALA A 1 74 ? -4.588 -5.372 7.492 1.00 95.25 74 ALA A O 1
ATOM 579 N N . ILE A 1 75 ? -5.032 -4.593 5.422 1.00 93.31 75 ILE A N 1
ATOM 580 C CA . ILE A 1 75 ? -4.644 -3.199 5.697 1.00 93.31 75 ILE A CA 1
ATOM 581 C C . ILE A 1 75 ? -5.626 -2.550 6.678 1.00 93.31 75 ILE A C 1
ATOM 583 O O . ILE A 1 75 ? -5.191 -1.956 7.669 1.00 93.31 75 ILE A O 1
ATOM 587 N N . ALA A 1 76 ? -6.932 -2.693 6.443 1.00 92.75 76 ALA A N 1
ATOM 588 C CA . ALA A 1 76 ? -7.964 -2.145 7.319 1.00 92.75 76 ALA A CA 1
ATOM 589 C C . ALA A 1 76 ? -7.866 -2.720 8.743 1.00 92.75 76 ALA A C 1
ATOM 591 O O . ALA A 1 76 ? -7.790 -1.970 9.716 1.00 92.75 76 ALA A O 1
ATOM 592 N N . ALA A 1 77 ? -7.715 -4.041 8.867 1.00 94.75 77 ALA A N 1
ATOM 593 C CA . ALA A 1 77 ? -7.532 -4.706 10.154 1.00 94.75 77 ALA A CA 1
ATOM 594 C C . ALA A 1 77 ? -6.237 -4.278 10.872 1.00 94.75 77 ALA A C 1
ATOM 596 O O . ALA A 1 77 ? -6.185 -4.246 12.103 1.00 94.75 77 ALA A O 1
ATOM 597 N N . ALA A 1 78 ? -5.166 -3.965 10.134 1.00 93.00 78 ALA A N 1
ATOM 598 C CA . ALA A 1 78 ? -3.947 -3.414 10.723 1.00 93.00 78 ALA A CA 1
ATOM 599 C C . ALA A 1 78 ? -4.151 -1.984 11.239 1.00 93.00 78 ALA A C 1
ATOM 601 O O . ALA A 1 78 ? -3.650 -1.657 12.318 1.00 93.00 78 ALA A O 1
ATOM 602 N N . ALA A 1 79 ? -4.905 -1.161 10.510 1.00 90.38 79 ALA A N 1
ATOM 603 C CA . ALA A 1 79 ? -5.245 0.195 10.925 1.00 90.38 79 ALA A CA 1
ATOM 604 C C . ALA A 1 79 ? -6.135 0.218 12.178 1.00 90.38 79 ALA A C 1
ATOM 606 O O . ALA A 1 79 ? -5.888 1.035 13.062 1.00 90.38 79 ALA A O 1
ATOM 607 N N . ASP A 1 80 ? -7.076 -0.719 12.321 1.00 91.56 80 ASP A N 1
ATOM 608 C CA . ASP A 1 80 ? -7.927 -0.837 13.519 1.00 91.56 80 ASP A CA 1
ATOM 609 C C . ASP A 1 80 ? -7.130 -1.140 14.798 1.00 91.56 80 ASP A C 1
ATOM 611 O O . ASP A 1 80 ? -7.514 -0.751 15.904 1.00 91.56 80 ASP A O 1
ATOM 615 N N . ARG A 1 81 ? -5.985 -1.819 14.663 1.00 92.25 81 ARG A N 1
ATOM 616 C CA . ARG A 1 81 ? -5.067 -2.086 15.782 1.00 92.25 81 ARG A CA 1
ATOM 617 C C . ARG A 1 81 ? -4.173 -0.888 16.112 1.00 92.25 81 ARG A C 1
ATOM 619 O O . ARG A 1 81 ? -3.534 -0.889 17.166 1.00 92.25 81 ARG A O 1
ATOM 626 N N . ALA A 1 82 ? -4.096 0.116 15.238 1.00 88.94 82 ALA A N 1
ATOM 627 C CA . ALA A 1 82 ? -3.267 1.292 15.458 1.00 88.94 82 ALA A CA 1
ATOM 628 C C . ALA A 1 82 ? -3.904 2.219 16.502 1.00 88.94 82 ALA A C 1
ATOM 630 O O . ALA A 1 82 ? -5.111 2.446 16.522 1.00 88.94 82 ALA A O 1
ATOM 631 N N . GLN A 1 83 ? -3.074 2.788 17.374 1.00 82.69 83 GLN A N 1
ATOM 632 C CA . GLN A 1 83 ? -3.511 3.746 18.386 1.00 82.69 83 GLN A CA 1
ATOM 633 C C . GLN A 1 83 ? -2.858 5.107 18.129 1.00 82.69 83 GLN A C 1
ATOM 635 O O . GLN A 1 83 ? -1.646 5.159 17.896 1.00 82.69 83 GLN A O 1
ATOM 640 N N . PRO A 1 84 ? -3.617 6.218 18.183 1.00 75.94 84 PRO A N 1
ATOM 641 C CA . PRO A 1 84 ? -3.039 7.552 18.096 1.00 75.94 84 PRO A CA 1
ATOM 642 C C . PRO A 1 84 ? -1.992 7.754 19.194 1.00 75.94 84 PRO A C 1
ATOM 644 O O . PRO A 1 84 ? -2.294 7.633 20.381 1.00 75.94 84 PRO A O 1
ATOM 647 N N . TYR A 1 85 ? -0.760 8.082 18.801 1.00 70.88 85 TYR A N 1
ATOM 648 C CA . TYR A 1 85 ? 0.326 8.321 19.754 1.00 70.88 85 TYR A CA 1
ATOM 649 C C . TYR A 1 85 ? 0.083 9.590 20.586 1.00 70.88 85 TYR A C 1
ATOM 651 O O . TYR A 1 85 ? 0.306 9.613 21.796 1.00 70.88 85 TYR A O 1
ATOM 659 N N . TRP A 1 86 ? -0.434 10.648 19.956 1.00 70.94 86 TRP A N 1
ATOM 660 C CA . TRP A 1 86 ? -0.864 11.857 20.651 1.00 70.94 86 TRP A CA 1
ATOM 661 C C . TRP A 1 86 ? -2.332 11.732 21.068 1.00 70.94 86 TRP A C 1
ATOM 663 O O . TRP A 1 86 ? -3.239 11.665 20.236 1.00 70.94 86 TRP A O 1
ATOM 673 N N . ARG A 1 87 ? -2.586 11.740 22.382 1.00 61.81 87 ARG A N 1
ATOM 674 C CA . ARG A 1 87 ? -3.948 11.867 22.912 1.00 61.81 87 ARG A CA 1
ATOM 675 C C . ARG A 1 87 ? -4.492 13.236 22.511 1.00 61.81 87 ARG A C 1
ATOM 677 O O . ARG A 1 87 ? -3.955 14.258 22.925 1.00 61.81 87 ARG A O 1
ATOM 684 N N . GLN A 1 88 ? -5.570 13.267 21.732 1.00 59.50 88 GLN A N 1
ATOM 685 C CA . GLN A 1 88 ? -6.337 14.492 21.531 1.00 59.50 88 GLN A CA 1
ATOM 686 C C . GLN A 1 88 ? -7.049 14.832 22.842 1.00 59.50 88 GLN A C 1
ATOM 688 O O . GLN A 1 88 ? -8.157 14.363 23.107 1.00 59.50 88 GLN A O 1
ATOM 693 N N . THR A 1 89 ? -6.415 15.640 23.688 1.00 58.06 89 THR A N 1
ATOM 694 C CA . THR A 1 89 ? -7.142 16.308 24.764 1.00 58.06 89 THR A CA 1
ATOM 695 C C . THR A 1 89 ? -8.109 17.265 24.085 1.00 58.06 89 THR A C 1
ATOM 697 O O . THR A 1 89 ? -7.694 18.265 23.503 1.00 58.06 89 THR A O 1
ATOM 700 N N . LYS A 1 90 ? -9.405 16.941 24.103 1.00 55.66 90 LYS A N 1
ATOM 701 C CA . LYS A 1 90 ? -10.443 17.899 23.722 1.00 55.66 90 LYS A CA 1
ATOM 702 C C . LYS A 1 90 ? -10.349 19.071 24.698 1.00 55.66 90 LYS A C 1
ATOM 704 O O . LYS A 1 90 ? -10.860 18.987 25.811 1.00 55.66 90 LYS A O 1
ATOM 709 N N . SER A 1 91 ? -9.670 20.142 24.304 1.00 55.81 91 SER A N 1
ATOM 710 C CA . SER A 1 91 ? -9.666 21.394 25.050 1.00 55.81 91 SER A CA 1
ATOM 711 C C . SER A 1 91 ? -11.052 22.016 24.931 1.00 55.81 91 SER A C 1
ATOM 713 O O . SER A 1 91 ? -11.322 22.790 24.017 1.00 55.81 91 SER A O 1
ATOM 715 N N . SER A 1 92 ? -11.960 21.677 25.845 1.00 57.91 92 SER A N 1
ATOM 716 C CA . SER A 1 92 ? -13.161 22.474 26.072 1.00 57.91 92 SER A CA 1
ATOM 717 C C . SER A 1 92 ? -12.747 23.761 26.790 1.00 57.91 92 SER A C 1
ATOM 719 O O . SER A 1 92 ? -12.936 23.904 27.998 1.00 57.91 92 SER A O 1
ATOM 721 N N . VAL A 1 93 ? -12.130 24.697 26.066 1.00 62.56 93 VAL A N 1
ATOM 722 C CA . VAL A 1 93 ? -12.011 26.073 26.551 1.00 62.56 93 VAL A CA 1
ATOM 723 C C . VAL A 1 93 ? -13.389 26.699 26.402 1.00 62.56 93 VAL A C 1
ATOM 725 O O . VAL A 1 93 ? -13.784 27.164 25.336 1.00 62.56 93 VAL A O 1
ATOM 728 N N . GLY A 1 94 ? -14.154 26.669 27.491 1.00 51.19 94 GLY A N 1
ATOM 729 C CA . GLY A 1 94 ? -15.288 27.562 27.645 1.00 51.19 94 GLY A CA 1
ATOM 730 C C . GLY A 1 94 ? -14.750 28.985 27.713 1.00 51.19 94 GLY A C 1
ATOM 731 O O . GLY A 1 94 ? -14.143 29.367 28.713 1.00 51.19 94 GLY A O 1
ATOM 732 N N . VAL A 1 95 ? -14.951 29.767 26.653 1.00 59.41 95 VAL A N 1
ATOM 733 C CA . VAL A 1 95 ? -14.712 31.212 26.686 1.00 59.41 95 VAL A CA 1
ATOM 734 C C . VAL A 1 95 ? -15.700 31.798 27.691 1.00 59.41 95 VAL A C 1
ATOM 736 O O . VAL A 1 95 ? -16.880 31.971 27.394 1.00 59.41 95 VAL A O 1
ATOM 739 N N . ARG A 1 96 ? -15.245 32.060 28.920 1.00 51.81 96 ARG A N 1
ATOM 740 C CA . ARG A 1 96 ? -16.020 32.865 29.866 1.00 51.81 96 ARG A CA 1
ATOM 741 C C . ARG A 1 96 ? -15.760 34.332 29.522 1.00 51.81 96 ARG A C 1
ATOM 743 O O . ARG A 1 96 ? -14.597 34.734 29.545 1.00 51.81 96 ARG A O 1
ATOM 750 N N . PRO A 1 97 ? -16.784 35.140 29.207 1.00 52.19 97 PRO A N 1
ATOM 751 C CA . PRO A 1 97 ? -16.571 36.566 29.021 1.00 52.19 97 PRO A CA 1
ATOM 752 C C . PRO A 1 97 ? -16.055 37.165 30.334 1.00 52.19 97 PRO A C 1
ATOM 754 O O . PRO A 1 97 ? -16.624 36.938 31.406 1.00 52.19 97 PRO A O 1
ATOM 757 N N . ILE A 1 98 ? -14.955 37.913 30.251 1.00 58.44 98 ILE A N 1
ATOM 758 C CA . ILE A 1 98 ? -14.417 38.677 31.376 1.00 58.44 98 ILE A CA 1
ATOM 759 C C . ILE A 1 98 ? -15.446 39.761 31.706 1.00 58.44 98 ILE A C 1
ATOM 761 O O . ILE A 1 98 ? -15.623 40.717 30.952 1.00 58.44 98 ILE A O 1
ATOM 765 N N . ARG A 1 99 ? -16.151 39.618 32.832 1.00 55.97 99 ARG A N 1
ATOM 766 C CA . ARG A 1 99 ? -16.981 40.695 33.375 1.00 55.97 99 ARG A CA 1
ATOM 767 C C . ARG A 1 99 ? -16.045 41.715 34.017 1.00 55.97 99 ARG A C 1
ATOM 769 O O . ARG A 1 99 ? -15.588 41.503 35.137 1.00 55.97 99 ARG A O 1
ATOM 776 N N . ALA A 1 100 ? -15.754 42.806 33.313 1.00 49.94 100 ALA A N 1
ATOM 777 C CA . ALA A 1 100 ? -15.056 43.944 33.897 1.00 49.94 100 ALA A CA 1
ATOM 778 C C . ALA A 1 100 ? -15.898 44.503 35.059 1.00 49.94 100 ALA A C 1
ATOM 780 O O . ALA A 1 100 ? -17.017 44.979 34.863 1.00 49.94 100 ALA A O 1
ATOM 781 N N . GLN A 1 101 ? -15.391 44.393 36.284 1.00 53.25 101 GLN A N 1
ATOM 782 C CA . GLN A 1 101 ? -15.900 45.154 37.419 1.00 53.25 101 GLN A CA 1
ATOM 783 C C . GLN A 1 101 ? -15.250 46.537 37.324 1.00 53.25 101 GLN A C 1
ATOM 785 O O . GLN A 1 101 ? -14.058 46.676 37.579 1.00 53.25 101 GLN A O 1
ATOM 790 N N . VAL A 1 102 ? -16.015 47.548 36.908 1.00 53.31 102 VAL A N 1
ATOM 791 C CA . VAL A 1 102 ? -15.620 48.945 37.111 1.00 53.31 102 VAL A CA 1
ATOM 792 C C . VAL A 1 102 ? -15.781 49.220 38.604 1.00 53.31 102 VAL A C 1
ATOM 794 O O . VAL A 1 102 ? -16.889 49.284 39.133 1.00 53.31 102 VAL A O 1
ATOM 797 N N . THR A 1 103 ? -14.665 49.293 39.317 1.00 56.66 103 THR A N 1
ATOM 798 C CA . THR A 1 103 ? -14.615 49.876 40.654 1.00 56.66 103 THR A CA 1
ATOM 799 C C . THR A 1 103 ? -14.489 51.383 40.483 1.00 56.66 103 THR A C 1
ATOM 801 O O . THR A 1 103 ? -13.451 51.886 40.059 1.00 56.66 103 THR A O 1
ATOM 804 N N . SER A 1 104 ? -15.567 52.111 40.778 1.00 45.12 104 SER A N 1
ATOM 805 C CA . SER A 1 104 ? -15.541 53.572 40.866 1.00 45.12 104 SER A CA 1
ATOM 806 C C . SER A 1 104 ? -14.540 54.012 41.940 1.00 45.12 104 SER A C 1
ATOM 808 O O . SER A 1 104 ? -14.656 53.562 43.084 1.00 45.12 104 SER A O 1
ATOM 810 N N . PRO A 1 105 ? -13.580 54.897 41.632 1.00 41.94 105 PRO A N 1
ATOM 811 C CA . PRO A 1 105 ? -12.716 55.472 42.647 1.00 41.94 105 PRO A CA 1
ATOM 812 C C . PRO A 1 105 ? -13.399 56.684 43.301 1.00 41.94 105 PRO A C 1
ATOM 814 O O . PRO A 1 105 ? -13.801 57.622 42.623 1.00 41.94 105 PRO A O 1
ATOM 817 N N . GLY A 1 106 ? -13.481 56.670 44.633 1.00 47.31 106 GLY A N 1
ATOM 818 C CA . GLY A 1 106 ? -13.486 57.885 45.454 1.00 47.31 106 GLY A CA 1
ATOM 819 C C . GLY A 1 106 ? -14.781 58.699 45.516 1.00 47.31 106 GLY A C 1
ATOM 820 O O . GLY A 1 106 ? -14.847 59.803 44.989 1.00 47.31 106 GLY A O 1
ATOM 821 N N . GLY A 1 107 ? -15.768 58.224 46.277 1.00 47.97 107 GLY A N 1
ATOM 822 C CA . GLY A 1 107 ? -16.761 59.096 46.911 1.00 47.97 107 GLY A CA 1
ATOM 823 C C . GLY A 1 107 ? -16.306 59.417 48.331 1.00 47.97 107 GLY A C 1
ATOM 824 O O . GLY A 1 107 ? -16.542 58.626 49.240 1.00 47.97 107 GLY A O 1
ATOM 825 N N . GLY A 1 108 ? -15.584 60.526 48.500 1.00 45.34 108 GLY A N 1
ATOM 826 C CA . GLY A 1 108 ? -15.100 60.999 49.793 1.00 45.34 108 GLY A CA 1
ATOM 827 C C . GLY A 1 108 ? -16.233 61.209 50.797 1.00 45.34 108 GLY A C 1
ATOM 828 O O . GLY A 1 108 ? -17.293 61.743 50.480 1.00 45.34 108 GLY A O 1
ATOM 829 N N . THR A 1 109 ? -15.977 60.784 52.028 1.00 45.41 109 THR A N 1
ATOM 830 C CA . THR A 1 109 ? -16.793 61.059 53.204 1.00 45.41 109 THR A CA 1
ATOM 831 C C . THR A 1 109 ? -16.809 62.562 53.488 1.00 45.41 109 THR A C 1
ATOM 833 O O . THR A 1 109 ? -15.797 63.115 53.912 1.00 45.41 109 THR A O 1
ATOM 836 N N . ALA A 1 110 ? -17.957 63.211 53.313 1.00 42.47 110 ALA A N 1
ATOM 837 C CA . 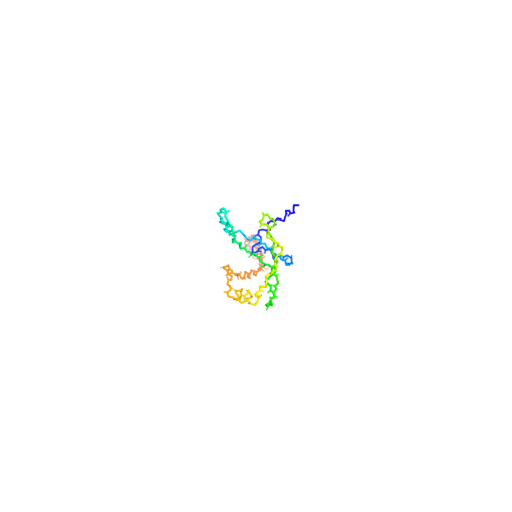ALA A 1 110 ? -18.263 64.478 53.967 1.00 42.47 110 ALA A CA 1
ATOM 838 C C . ALA A 1 110 ? -19.408 64.221 54.951 1.00 42.47 110 ALA A C 1
ATOM 840 O O . ALA A 1 110 ? -20.565 64.066 54.571 1.00 42.47 110 ALA A O 1
ATOM 841 N N . SER A 1 111 ? -19.042 64.098 56.224 1.00 48.66 111 SER A N 1
ATOM 842 C CA . SER A 1 111 ? -19.962 64.143 57.351 1.00 48.66 111 SER A CA 1
ATOM 843 C C . SER A 1 111 ? -20.048 65.602 57.790 1.00 48.66 111 SER A C 1
ATOM 845 O O . SER A 1 111 ? -19.089 66.096 58.369 1.00 48.66 111 SER A O 1
ATOM 847 N N . GLU A 1 112 ? -21.168 66.282 57.546 1.00 43.34 112 GLU A N 1
ATOM 848 C CA . GLU A 1 112 ? -21.512 67.520 58.255 1.00 43.34 112 GLU A CA 1
ATOM 849 C C . GLU A 1 112 ? -23.008 67.508 58.616 1.00 43.34 112 GLU A C 1
ATOM 851 O O . GLU A 1 112 ? -23.875 67.082 57.856 1.00 43.34 112 GLU A O 1
ATOM 856 N N . ARG A 1 113 ? -23.238 67.907 59.861 1.00 39.09 113 ARG A N 1
ATOM 857 C CA . ARG A 1 113 ? -24.418 67.836 60.726 1.00 39.09 113 ARG A CA 1
ATOM 858 C C . ARG A 1 113 ? -25.650 68.661 60.302 1.00 39.09 113 ARG A C 1
ATOM 860 O O . ARG A 1 113 ? -25.507 69.744 59.760 1.00 39.09 113 ARG A O 1
ATOM 867 N N . GLN A 1 114 ? -26.787 68.229 60.884 1.00 43.09 114 GLN A N 1
ATOM 868 C CA . GLN A 1 114 ? -27.985 68.996 61.314 1.00 43.09 114 GLN A CA 1
ATOM 869 C C . GLN A 1 114 ? -28.907 69.516 60.191 1.00 43.09 114 GLN A C 1
ATOM 871 O O . GLN A 1 114 ? -28.448 69.974 59.165 1.00 43.09 114 GLN A O 1
ATOM 876 N N . GLY A 1 115 ? -30.236 69.484 60.278 1.00 42.16 115 GLY A N 1
ATOM 877 C CA . GLY A 1 115 ? -31.137 69.321 61.414 1.00 42.16 115 GLY A CA 1
ATOM 878 C C . GLY A 1 115 ? -32.246 70.371 61.289 1.00 42.16 115 GLY A C 1
ATOM 879 O O . GLY A 1 115 ? -31.975 71.516 61.600 1.00 42.16 115 GLY A O 1
ATOM 880 N N . ARG A 1 116 ? -33.435 69.924 60.856 1.00 41.38 116 ARG A N 1
ATOM 881 C CA . ARG A 1 116 ? -34.775 70.551 60.913 1.00 41.38 116 ARG A CA 1
ATOM 882 C C . ARG A 1 116 ? -34.993 71.951 60.325 1.00 41.38 116 ARG A C 1
ATOM 884 O O . ARG A 1 116 ? -34.406 72.930 60.820 1.00 41.38 116 ARG A O 1
#

Solvent-accessible surface area (backbone atoms only — not comparable to full-atom values): 8129 Å² total; per-residue (Å²): 134,83,81,73,72,82,80,82,54,83,76,68,82,78,77,86,65,82,44,82,42,78,44,99,55,67,53,75,52,70,61,102,87,47,76,49,73,48,76,41,72,44,68,35,62,80,65,63,68,49,74,43,76,47,75,47,66,39,75,92,76,73,37,64,83,42,75,42,83,40,62,18,41,63,52,42,58,53,56,72,72,58,72,78,87,70,79,82,75,80,77,81,75,76,84,71,80,82,78,81,76,83,76,83,81,79,86,77,90,80,90,80,82,86,80,134

Foldseek 3Di:
DDDPDPPVDPPDDADDDWDKDFDPDKDWDDDPPDIDIDTDIDIPPQDDQAKDWDWDADVVVPRHTDIDIDGSVVSVVVVVPDDPPDPPPPPPPPPDPPPDDPDDPDPDDDDDDDDD

Nearest PDB structures (foldseek):
  4tw1-assembly1_B  TM=2.084E-01  e=7.395E+00  Staphylococcus aureus subsp. aureus USA300_TCH1516

pLDDT: mean 75.71, std 18.82, range [38.25, 96.94]